Protein AF-A0A078IMP0-F1 (afdb_monomer_lite)

Structure (mmCIF, N/CA/C/O backbone):
data_AF-A0A078IMP0-F1
#
_entry.id   AF-A0A078IMP0-F1
#
loop_
_atom_site.group_PDB
_atom_site.id
_atom_site.type_symbol
_atom_site.label_atom_id
_atom_site.label_alt_id
_atom_site.label_comp_id
_atom_site.label_asym_id
_atom_site.label_entity_id
_atom_site.label_seq_id
_atom_site.pdbx_PDB_ins_code
_atom_site.Cartn_x
_atom_site.Cartn_y
_atom_site.Cartn_z
_atom_site.occupancy
_atom_site.B_iso_or_equiv
_atom_site.auth_seq_id
_atom_site.auth_comp_id
_atom_site.auth_asym_id
_atom_site.auth_atom_id
_atom_site.pdbx_PDB_model_num
ATOM 1 N N . MET A 1 1 ? -17.711 0.225 -16.863 1.00 30.27 1 MET A N 1
ATOM 2 C CA . MET A 1 1 ? -18.154 1.451 -16.169 1.00 30.27 1 MET A CA 1
ATOM 3 C C . MET A 1 1 ? -16.996 1.880 -15.298 1.00 30.27 1 MET A C 1
ATOM 5 O O . MET A 1 1 ? -16.582 1.102 -14.454 1.00 30.27 1 MET A O 1
ATOM 9 N N . LEU A 1 2 ? -16.403 3.026 -15.623 1.00 35.09 2 LEU A N 1
ATOM 10 C CA . LEU A 1 2 ? -15.264 3.592 -14.908 1.00 35.09 2 LEU A CA 1
ATOM 11 C C . LEU A 1 2 ? -15.711 3.963 -13.496 1.00 35.09 2 LEU A C 1
ATOM 13 O O . LEU A 1 2 ? -16.779 4.548 -13.318 1.00 35.09 2 LEU A O 1
ATOM 17 N N . VAL A 1 3 ? -14.912 3.559 -12.520 1.00 41.62 3 VAL A N 1
ATOM 18 C CA . VAL A 1 3 ? -15.161 3.762 -11.100 1.00 41.62 3 VAL A CA 1
ATOM 19 C C . VAL A 1 3 ? -15.360 5.255 -10.839 1.00 41.62 3 VAL A C 1
ATOM 21 O O . VAL A 1 3 ? -14.484 6.074 -11.106 1.00 41.62 3 VAL A O 1
ATOM 24 N N . GLY A 1 4 ? -16.550 5.625 -10.374 1.00 44.16 4 GLY A N 1
ATOM 25 C CA . GLY A 1 4 ? -16.839 6.980 -9.931 1.00 44.16 4 GLY A CA 1
ATOM 26 C C . GLY A 1 4 ? -16.259 7.187 -8.540 1.00 44.16 4 GLY A C 1
ATOM 27 O O . GLY A 1 4 ? -16.976 7.003 -7.563 1.00 44.16 4 GLY A O 1
ATOM 28 N N . PHE A 1 5 ? -14.988 7.574 -8.445 1.00 33.84 5 PHE A N 1
ATOM 29 C CA . PHE A 1 5 ? -14.387 8.023 -7.190 1.00 33.84 5 PHE A CA 1
ATOM 30 C C . PHE A 1 5 ? -13.935 9.480 -7.281 1.00 33.84 5 PHE A C 1
ATOM 32 O O . PHE A 1 5 ? -13.544 9.995 -8.327 1.00 33.84 5 PHE A O 1
ATOM 39 N N . ARG A 1 6 ? -14.140 10.179 -6.165 1.00 37.00 6 ARG A N 1
ATOM 40 C CA . ARG A 1 6 ? -14.070 11.631 -6.022 1.00 37.00 6 ARG A CA 1
ATOM 41 C C . ARG A 1 6 ? -12.651 12.137 -6.281 1.00 37.00 6 ARG A C 1
ATOM 43 O O . ARG A 1 6 ? -11.694 11.656 -5.690 1.00 37.00 6 ARG A O 1
ATOM 50 N N . THR A 1 7 ? -12.547 13.178 -7.097 1.00 39.88 7 THR A N 1
ATOM 51 C CA . THR A 1 7 ? -11.327 13.903 -7.492 1.00 39.88 7 THR A CA 1
ATOM 52 C C . THR A 1 7 ? -10.685 14.724 -6.358 1.00 39.88 7 THR A C 1
ATOM 54 O O . THR A 1 7 ? -10.249 15.849 -6.592 1.00 39.88 7 THR A O 1
ATOM 57 N N . SER A 1 8 ? -10.682 14.240 -5.114 1.00 34.97 8 SER A N 1
ATOM 58 C CA . SER A 1 8 ? -10.319 15.053 -3.940 1.00 34.97 8 SER A CA 1
ATOM 59 C C . SER A 1 8 ? -8.978 14.727 -3.273 1.00 34.97 8 SER A C 1
ATOM 61 O O . SER A 1 8 ? -8.589 15.476 -2.383 1.00 34.97 8 SER A O 1
ATOM 63 N N . ASP A 1 9 ? -8.223 13.716 -3.712 1.00 46.56 9 ASP A N 1
ATOM 64 C CA . ASP A 1 9 ? -6.899 13.424 -3.143 1.00 46.56 9 ASP A CA 1
ATOM 65 C C . ASP A 1 9 ? -5.760 13.798 -4.106 1.00 46.56 9 ASP A C 1
ATOM 67 O O . ASP A 1 9 ? -5.549 13.173 -5.143 1.00 46.56 9 ASP A O 1
ATOM 71 N N . ILE A 1 10 ? -4.995 14.828 -3.728 1.00 47.41 10 ILE A N 1
ATOM 72 C CA . ILE A 1 10 ? -3.812 15.355 -4.441 1.00 47.41 10 ILE A CA 1
ATOM 73 C C . ILE A 1 10 ? -2.773 14.263 -4.753 1.00 47.41 10 ILE A C 1
ATOM 75 O O . ILE A 1 10 ? -2.098 14.342 -5.773 1.00 47.41 10 ILE A O 1
ATOM 79 N N . LEU A 1 11 ? -2.682 13.224 -3.918 1.00 49.50 11 LEU A N 1
ATOM 80 C CA . LEU A 1 11 ? -1.761 12.100 -4.111 1.00 49.50 11 LEU A CA 1
ATOM 81 C C . LEU A 1 11 ? -2.130 11.237 -5.325 1.00 49.50 11 LEU A C 1
ATOM 83 O O . LEU A 1 11 ? -1.248 10.766 -6.030 1.00 49.50 11 LEU A O 1
ATOM 87 N N . VAL A 1 12 ? -3.423 11.064 -5.611 1.00 50.59 12 VAL A N 1
ATOM 88 C CA . VAL A 1 12 ? -3.885 10.219 -6.722 1.00 50.59 12 VAL A CA 1
ATOM 89 C C . VAL A 1 12 ? -3.606 10.913 -8.055 1.00 50.59 12 VAL A C 1
ATOM 91 O O . VAL A 1 12 ? -3.033 10.312 -8.958 1.00 50.59 12 VAL A O 1
ATOM 94 N N . LEU A 1 13 ? -3.916 12.209 -8.170 1.00 52.22 13 LEU A N 1
ATOM 95 C CA . LEU A 1 13 ? -3.601 12.981 -9.378 1.00 52.22 13 LEU A CA 1
ATOM 96 C C . LEU A 1 13 ? -2.095 13.026 -9.668 1.00 52.22 13 LEU A C 1
ATOM 98 O O . LEU A 1 13 ? -1.717 12.922 -10.832 1.00 52.22 13 LEU A O 1
ATOM 102 N N . ASP A 1 14 ? -1.253 13.130 -8.636 1.00 59.34 14 ASP A N 1
ATOM 103 C CA . ASP A 1 14 ? 0.203 13.134 -8.804 1.00 59.34 14 ASP A CA 1
ATOM 104 C C . ASP A 1 14 ? 0.729 11.770 -9.275 1.00 59.34 14 ASP A C 1
ATOM 106 O O . ASP A 1 14 ? 1.491 11.704 -10.236 1.00 59.34 14 ASP A O 1
ATOM 110 N N . VAL A 1 15 ? 0.235 10.663 -8.709 1.00 63.69 15 VAL A N 1
ATOM 111 C CA . VAL A 1 15 ? 0.597 9.305 -9.154 1.00 63.69 15 VAL A CA 1
ATOM 112 C C . VAL A 1 15 ? 0.161 9.049 -10.596 1.00 63.69 15 VAL A C 1
ATOM 114 O O . VAL A 1 15 ? 0.940 8.528 -11.395 1.00 63.69 15 VAL A O 1
ATOM 117 N N . TRP A 1 16 ? -1.050 9.459 -10.978 1.00 63.38 16 TRP A N 1
ATOM 118 C CA . TRP A 1 16 ? -1.504 9.358 -12.366 1.00 63.38 16 TRP A CA 1
ATOM 119 C C . TRP A 1 16 ? -0.666 10.239 -13.30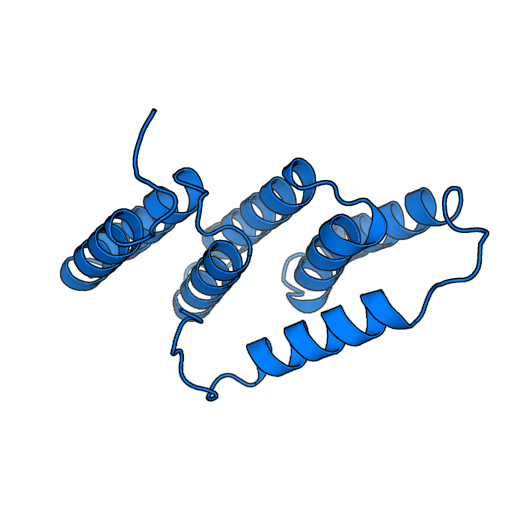2 1.00 63.38 16 TRP A C 1
ATOM 121 O O . TRP A 1 16 ? -0.319 9.810 -14.402 1.00 63.38 16 TRP A O 1
ATOM 131 N N . GLN A 1 17 ? -0.274 11.438 -12.873 1.00 63.41 17 GLN A N 1
ATOM 132 C CA . GLN A 1 17 ? 0.599 12.320 -13.645 1.00 63.41 17 GLN A CA 1
ATOM 133 C C . GLN A 1 17 ? 2.014 11.737 -13.803 1.00 63.41 17 GLN A C 1
ATOM 135 O O . GLN A 1 17 ? 2.559 11.757 -14.907 1.00 63.41 17 GLN A O 1
ATOM 140 N N . GLN A 1 18 ? 2.581 11.140 -12.753 1.00 62.12 18 GLN A N 1
ATOM 141 C CA . GLN A 1 18 ? 3.855 10.417 -12.798 1.00 62.12 18 GLN A CA 1
ATOM 142 C C . GLN A 1 18 ? 3.774 9.180 -13.705 1.00 62.12 18 GLN A C 1
ATOM 144 O O . GLN A 1 18 ? 4.641 8.995 -14.558 1.00 62.12 18 GLN A O 1
ATOM 149 N N . ARG A 1 19 ? 2.696 8.388 -13.615 1.00 65.69 19 ARG A N 1
ATOM 150 C CA . ARG A 1 19 ? 2.425 7.238 -14.497 1.00 65.69 19 ARG A CA 1
ATOM 151 C C . ARG A 1 19 ? 2.384 7.651 -15.967 1.00 65.69 19 ARG A C 1
ATOM 153 O O . ARG A 1 19 ? 2.993 6.998 -16.813 1.00 65.69 19 ARG A O 1
ATOM 160 N N . TRP A 1 20 ? 1.726 8.769 -16.273 1.00 60.97 20 TRP A N 1
ATOM 161 C CA . TRP A 1 20 ? 1.721 9.350 -17.615 1.00 60.97 20 TRP A CA 1
ATOM 162 C C . TRP A 1 20 ? 3.113 9.815 -18.058 1.00 60.97 20 TRP A C 1
ATOM 164 O O . TRP A 1 20 ? 3.517 9.516 -19.178 1.00 60.97 20 TRP A O 1
ATOM 174 N N . MET A 1 21 ? 3.870 10.513 -17.205 1.00 56.62 21 MET A N 1
ATOM 175 C CA . MET A 1 21 ? 5.215 10.992 -17.552 1.00 56.62 21 MET A CA 1
ATOM 176 C C . MET A 1 21 ? 6.203 9.847 -17.795 1.00 56.62 21 MET A C 1
ATOM 178 O O . MET A 1 21 ? 6.944 9.882 -18.775 1.00 56.62 21 MET A O 1
ATOM 182 N N . ILE A 1 22 ? 6.184 8.816 -16.951 1.00 62.31 22 ILE A N 1
ATOM 183 C CA . ILE A 1 22 ? 7.054 7.642 -17.079 1.00 62.31 22 ILE A CA 1
ATOM 184 C C . ILE A 1 22 ? 6.645 6.799 -18.298 1.00 62.31 22 ILE A C 1
ATOM 186 O O . ILE A 1 22 ? 7.512 6.314 -19.022 1.00 62.31 22 ILE A O 1
ATOM 190 N N . GLY A 1 23 ? 5.341 6.671 -18.572 1.00 56.12 23 GLY A N 1
ATOM 191 C CA . GLY A 1 23 ? 4.827 5.927 -19.727 1.00 56.12 23 GLY A CA 1
ATOM 192 C C . GLY A 1 23 ? 5.030 6.619 -21.083 1.00 56.12 23 GLY A C 1
ATOM 193 O O . GLY A 1 23 ? 5.149 5.940 -22.102 1.00 56.12 23 GLY A O 1
ATOM 194 N N . TYR A 1 24 ? 5.081 7.956 -21.129 1.00 52.25 24 TYR A N 1
ATOM 195 C CA . TYR A 1 24 ? 5.233 8.718 -22.381 1.00 52.25 24 TYR A CA 1
ATOM 196 C C . TYR A 1 24 ? 6.670 9.197 -22.645 1.00 52.25 24 TYR A C 1
ATOM 198 O O . TYR A 1 24 ? 7.020 9.461 -23.795 1.00 52.25 24 TYR A O 1
ATOM 206 N N . GLY A 1 25 ? 7.491 9.334 -21.600 1.00 52.06 25 GLY A N 1
ATOM 207 C CA . GLY A 1 25 ? 8.785 10.018 -21.655 1.00 52.06 25 GLY A CA 1
ATOM 208 C C . GLY A 1 25 ? 9.964 9.217 -22.208 1.00 52.06 25 GLY A C 1
ATOM 209 O O . GLY A 1 25 ? 11.025 9.801 -22.389 1.00 52.06 25 GLY A O 1
ATOM 210 N N . ASP A 1 26 ? 9.819 7.917 -22.471 1.00 53.31 26 ASP A N 1
ATOM 211 C CA . ASP A 1 26 ? 10.988 7.038 -22.615 1.00 53.31 26 ASP A CA 1
ATOM 212 C C . ASP A 1 26 ? 10.726 5.942 -23.664 1.00 53.31 26 ASP A C 1
ATOM 214 O O . ASP A 1 26 ? 10.627 4.750 -23.378 1.00 53.31 26 ASP A O 1
ATOM 218 N N . LYS A 1 27 ? 10.531 6.388 -24.911 1.00 49.72 27 LYS A N 1
ATOM 219 C CA . LYS A 1 27 ? 10.654 5.556 -26.115 1.00 49.72 27 LYS A CA 1
ATOM 220 C C . LYS A 1 27 ? 11.995 5.844 -26.785 1.00 49.72 27 LYS A C 1
ATOM 222 O O . LYS A 1 27 ? 11.998 6.320 -27.913 1.00 49.72 27 LYS A O 1
ATOM 227 N N . GLU A 1 28 ? 13.128 5.593 -26.135 1.00 48.44 28 GLU A N 1
ATOM 228 C CA . GLU A 1 28 ? 14.402 5.565 -26.863 1.00 48.44 28 GLU A CA 1
ATOM 229 C C . GLU A 1 28 ? 15.442 4.682 -26.165 1.00 48.44 28 GLU A C 1
ATOM 231 O O . GLU A 1 28 ? 15.814 4.872 -25.013 1.00 48.44 28 GLU A O 1
ATOM 236 N N . GLY A 1 29 ? 15.865 3.642 -26.886 1.00 49.28 29 GLY A N 1
ATOM 237 C CA . GLY A 1 29 ? 16.594 2.508 -26.340 1.00 49.28 29 GLY A CA 1
ATOM 238 C C . GLY A 1 29 ? 17.997 2.839 -25.837 1.00 49.28 29 GLY A C 1
ATOM 239 O O . GLY A 1 29 ? 18.776 3.456 -26.551 1.00 49.28 29 GLY A O 1
ATOM 240 N N . ILE A 1 30 ? 18.283 2.364 -24.618 1.00 52.97 30 ILE A N 1
ATOM 241 C CA . ILE A 1 30 ? 19.503 1.713 -24.069 1.00 52.97 30 ILE A CA 1
ATOM 242 C C . ILE A 1 30 ? 19.127 1.186 -22.646 1.00 52.97 30 ILE A C 1
ATOM 244 O O . ILE A 1 30 ? 19.888 1.244 -21.686 1.00 52.97 30 ILE A O 1
ATOM 248 N N . GLU A 1 31 ? 17.892 0.711 -22.440 1.00 55.16 31 GLU A N 1
ATOM 249 C CA . GLU A 1 31 ? 17.319 0.640 -21.083 1.00 55.16 31 GLU A CA 1
ATOM 250 C C . GLU A 1 31 ? 17.609 -0.650 -20.301 1.00 55.16 31 GLU A C 1
ATOM 252 O O . GLU A 1 31 ? 17.766 -0.574 -19.085 1.00 55.16 31 GLU A O 1
ATOM 257 N N . ASP A 1 32 ? 17.778 -1.807 -20.944 1.00 51.69 32 ASP A N 1
ATOM 258 C CA . ASP A 1 32 ? 17.867 -3.094 -20.224 1.00 51.69 32 ASP A CA 1
ATOM 259 C C . ASP A 1 32 ? 19.067 -3.195 -19.263 1.00 51.69 32 ASP A C 1
ATOM 261 O O . ASP A 1 32 ? 18.958 -3.758 -18.173 1.00 51.69 32 ASP A O 1
ATOM 265 N N . ALA A 1 33 ? 20.213 -2.597 -19.612 1.00 53.12 33 ALA A N 1
ATOM 266 C CA . ALA A 1 33 ? 21.378 -2.535 -18.720 1.00 53.12 33 ALA A CA 1
ATOM 267 C C . ALA A 1 33 ? 21.233 -1.455 -17.629 1.00 53.12 33 ALA A C 1
ATOM 269 O O . ALA A 1 33 ? 21.797 -1.578 -16.540 1.00 53.12 33 ALA A O 1
ATOM 270 N N . ILE A 1 34 ? 20.462 -0.398 -17.904 1.00 59.75 34 ILE A N 1
ATOM 271 C CA . ILE A 1 34 ? 20.168 0.684 -16.957 1.00 59.75 34 ILE A CA 1
ATOM 272 C C . ILE A 1 34 ? 19.109 0.231 -15.946 1.00 59.75 34 ILE A C 1
ATOM 274 O O . ILE A 1 34 ? 19.157 0.664 -14.797 1.00 59.75 34 ILE A O 1
ATOM 278 N N . ALA A 1 35 ? 18.209 -0.678 -16.324 1.00 60.19 35 ALA A N 1
ATOM 279 C CA . ALA A 1 35 ? 17.133 -1.158 -15.470 1.00 60.19 35 ALA A CA 1
ATOM 280 C C . ALA A 1 35 ? 17.648 -1.821 -14.187 1.00 60.19 35 ALA A C 1
ATOM 282 O O . ALA A 1 35 ? 17.186 -1.498 -13.095 1.00 60.19 35 ALA A O 1
ATOM 283 N N . GLY A 1 36 ? 18.682 -2.664 -14.285 1.00 62.34 36 GLY A N 1
ATOM 284 C CA . GLY A 1 36 ? 19.342 -3.239 -13.106 1.00 62.34 36 GLY A CA 1
ATOM 285 C C . GLY A 1 36 ? 19.981 -2.183 -12.196 1.00 62.34 36 GLY A C 1
ATOM 286 O O . GLY A 1 36 ? 19.918 -2.293 -10.974 1.00 62.34 36 GLY A O 1
ATOM 287 N N . ASN A 1 37 ? 20.540 -1.121 -12.782 1.00 70.94 37 ASN A N 1
ATOM 288 C CA . ASN A 1 37 ? 21.158 -0.029 -12.030 1.00 70.94 37 ASN A CA 1
ATOM 289 C C . ASN A 1 37 ? 20.104 0.880 -11.362 1.00 70.94 37 ASN A C 1
ATOM 291 O O . ASN A 1 37 ? 20.309 1.332 -10.238 1.00 70.94 37 ASN A O 1
ATOM 295 N N . ARG A 1 38 ? 18.953 1.102 -12.016 1.00 71.94 38 ARG A N 1
ATOM 296 C CA . ARG A 1 38 ? 17.809 1.841 -11.452 1.00 71.94 38 ARG A CA 1
ATOM 297 C C . ARG A 1 38 ? 17.106 1.056 -10.344 1.00 71.94 38 ARG A C 1
ATOM 299 O O . ARG A 1 38 ? 16.788 1.641 -9.317 1.00 71.94 38 ARG A O 1
ATOM 306 N N . ARG A 1 39 ? 16.942 -0.265 -10.487 1.00 78.25 39 ARG A N 1
ATOM 307 C CA . ARG A 1 39 ? 16.436 -1.135 -9.406 1.00 78.25 39 ARG A CA 1
ATOM 308 C C . ARG A 1 39 ? 17.275 -1.009 -8.146 1.00 78.25 39 ARG A C 1
ATOM 310 O O . ARG A 1 39 ? 16.738 -0.742 -7.078 1.00 78.25 39 ARG A O 1
ATOM 317 N N . PHE A 1 40 ? 18.595 -1.123 -8.292 1.00 80.81 40 PHE A N 1
ATOM 318 C CA . PHE A 1 40 ? 19.505 -0.979 -7.163 1.00 80.81 40 PHE A CA 1
ATOM 319 C C . PHE A 1 40 ? 19.393 0.402 -6.504 1.00 80.81 40 PHE A C 1
ATOM 321 O O . PHE A 1 40 ? 19.451 0.493 -5.281 1.00 80.81 40 PHE A O 1
ATOM 328 N N . GLN A 1 41 ? 19.199 1.469 -7.291 1.00 79.88 41 GLN A N 1
ATOM 329 C CA . GLN A 1 41 ? 18.949 2.807 -6.748 1.00 79.88 41 GLN A CA 1
ATOM 330 C C . GLN A 1 41 ? 17.672 2.852 -5.907 1.00 79.88 41 GLN A C 1
ATOM 332 O O . GLN A 1 41 ? 17.749 3.276 -4.759 1.00 79.88 41 GLN A O 1
ATOM 337 N N . TYR A 1 42 ? 16.535 2.376 -6.421 1.00 81.56 42 TYR A N 1
ATOM 338 C CA . TYR A 1 42 ? 15.278 2.387 -5.665 1.00 81.56 42 TYR A CA 1
ATOM 339 C C . TYR A 1 42 ? 15.343 1.514 -4.409 1.00 81.56 42 TYR A C 1
ATOM 341 O O . TYR A 1 42 ? 14.938 1.955 -3.336 1.00 81.56 42 TYR A O 1
ATOM 349 N N . GLU A 1 43 ? 15.920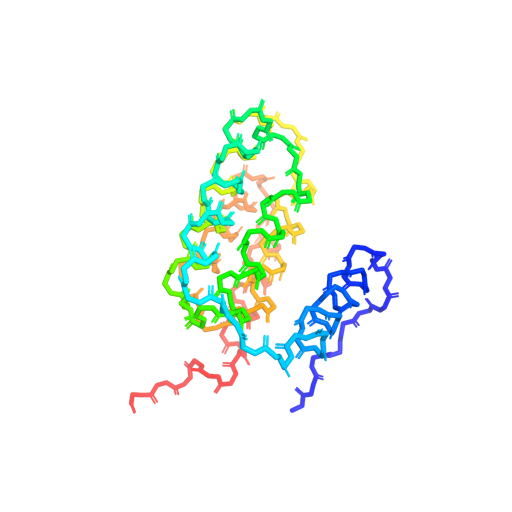 0.313 -4.503 1.00 83.38 43 GLU A N 1
ATOM 350 C CA . GLU A 1 43 ? 16.142 -0.553 -3.341 1.00 83.38 43 GLU A CA 1
ATOM 351 C C . GLU A 1 43 ? 17.033 0.119 -2.289 1.00 83.38 43 GLU A C 1
ATOM 353 O O . GLU A 1 43 ? 16.808 -0.027 -1.088 1.00 83.38 43 GLU A O 1
ATOM 358 N N . ASP A 1 44 ? 18.062 0.850 -2.718 1.00 85.25 44 ASP A N 1
ATOM 359 C CA . ASP A 1 44 ? 18.953 1.577 -1.821 1.00 85.25 44 ASP A CA 1
ATOM 360 C C . ASP A 1 44 ? 18.300 2.815 -1.202 1.00 85.25 44 ASP A C 1
ATOM 362 O O . ASP A 1 44 ? 18.493 3.067 -0.014 1.00 85.25 44 ASP A O 1
ATOM 366 N N . GLU A 1 4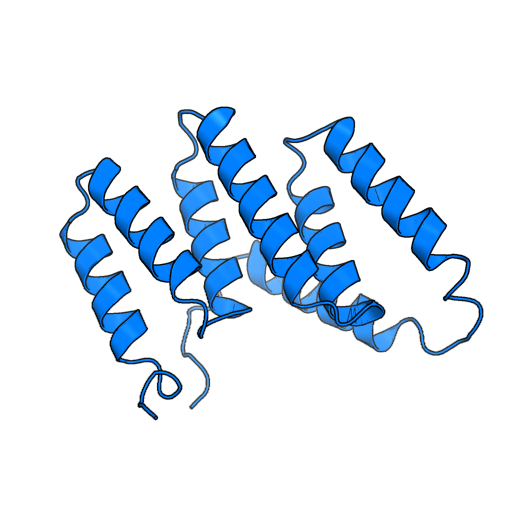5 ? 17.483 3.551 -1.952 1.00 83.31 45 GLU A N 1
ATOM 367 C CA . GLU A 1 45 ? 16.689 4.667 -1.430 1.00 83.31 45 GLU A CA 1
ATOM 368 C C . GLU A 1 45 ? 15.692 4.204 -0.372 1.00 83.31 45 GLU A C 1
ATOM 370 O O . GLU A 1 45 ? 15.652 4.761 0.726 1.00 83.31 45 GLU A O 1
ATOM 375 N N . VAL A 1 46 ? 14.953 3.138 -0.673 1.00 84.81 46 VAL A N 1
ATOM 376 C CA . VAL A 1 46 ? 14.011 2.503 0.247 1.00 84.81 46 VAL A CA 1
ATOM 377 C C . VAL A 1 46 ? 14.729 1.975 1.492 1.00 84.81 46 VAL A C 1
ATOM 379 O O . VAL A 1 46 ? 14.258 2.165 2.611 1.00 84.81 46 VAL A O 1
ATOM 382 N N . ARG A 1 47 ? 15.907 1.363 1.334 1.00 83.06 47 ARG A N 1
ATOM 383 C CA . ARG A 1 47 ? 16.725 0.889 2.461 1.00 83.06 47 ARG A CA 1
ATOM 384 C C . ARG A 1 47 ? 17.230 2.039 3.333 1.00 83.06 47 ARG A C 1
ATOM 386 O O . ARG A 1 47 ? 17.284 1.903 4.553 1.00 83.06 47 ARG A O 1
ATOM 393 N N . LYS A 1 48 ? 17.635 3.154 2.718 1.00 83.50 48 LYS A N 1
ATOM 394 C CA . LYS A 1 48 ? 18.135 4.349 3.415 1.00 83.50 48 LYS A CA 1
ATOM 395 C C . LYS A 1 48 ? 17.031 5.082 4.157 1.00 83.50 48 LYS A C 1
ATOM 397 O O . LYS A 1 48 ? 17.271 5.573 5.259 1.00 83.50 48 LYS A O 1
ATOM 402 N N . ASN A 1 49 ? 15.852 5.183 3.554 1.00 80.12 49 ASN A N 1
ATOM 403 C CA . ASN A 1 49 ? 14.700 5.824 4.159 1.00 80.12 49 ASN A CA 1
ATOM 404 C C . ASN A 1 49 ? 13.413 5.033 3.874 1.00 80.12 49 ASN A C 1
ATOM 406 O O . ASN A 1 49 ? 12.668 5.379 2.954 1.00 80.12 49 ASN A O 1
ATOM 410 N N . PRO A 1 50 ? 13.104 4.026 4.712 1.00 79.06 50 PRO A N 1
ATOM 411 C CA . PRO A 1 50 ? 11.908 3.201 4.547 1.00 79.06 50 PRO A CA 1
ATOM 412 C C . PRO A 1 50 ? 10.598 3.977 4.700 1.00 79.06 50 PRO A C 1
ATOM 414 O O . PRO A 1 50 ? 9.554 3.486 4.293 1.00 79.06 50 PRO A O 1
ATOM 417 N N . LEU A 1 51 ? 10.645 5.181 5.281 1.00 74.12 51 LEU A N 1
ATOM 418 C CA . LEU A 1 51 ? 9.480 6.042 5.493 1.00 74.12 51 LEU A CA 1
ATOM 419 C C . LEU A 1 51 ? 9.206 6.975 4.302 1.00 74.12 51 LEU A C 1
ATOM 421 O O . LEU A 1 51 ? 8.266 7.769 4.351 1.00 74.12 51 LEU A O 1
ATOM 425 N N . ASN A 1 52 ? 10.037 6.941 3.254 1.00 81.25 52 ASN A N 1
ATOM 426 C CA . ASN A 1 52 ? 9.823 7.773 2.079 1.00 81.25 52 ASN A CA 1
ATOM 427 C C . ASN A 1 52 ? 8.794 7.143 1.132 1.00 81.25 52 ASN A C 1
ATOM 429 O O . ASN A 1 52 ? 9.133 6.274 0.328 1.00 81.25 52 ASN A O 1
ATOM 433 N N . TYR A 1 53 ? 7.552 7.623 1.206 1.00 74.88 53 TYR A N 1
ATOM 434 C CA . TYR A 1 53 ? 6.445 7.152 0.372 1.00 74.88 53 TYR A CA 1
ATOM 435 C C . TYR A 1 53 ? 6.735 7.298 -1.128 1.00 74.88 53 TYR A C 1
ATOM 437 O O . TYR A 1 53 ? 6.481 6.369 -1.893 1.00 74.88 53 TYR A O 1
ATOM 445 N N . ASP A 1 54 ? 7.342 8.413 -1.543 1.00 78.38 54 ASP A N 1
ATOM 446 C CA . ASP A 1 54 ? 7.655 8.664 -2.950 1.00 78.38 54 ASP A CA 1
ATOM 447 C C . ASP A 1 54 ? 8.613 7.606 -3.506 1.00 78.38 54 ASP A C 1
ATOM 449 O O . ASP A 1 54 ? 8.440 7.162 -4.638 1.00 78.38 54 ASP A O 1
ATOM 453 N N . SER A 1 55 ? 9.597 7.144 -2.726 1.00 83.25 55 SER A N 1
ATOM 454 C CA . SER A 1 55 ? 10.541 6.114 -3.186 1.00 83.25 55 SER A CA 1
ATOM 455 C C . SER A 1 55 ? 9.846 4.767 -3.410 1.00 83.25 55 SER A C 1
ATOM 457 O O . SER A 1 55 ? 10.083 4.125 -4.431 1.00 83.25 55 SER A O 1
ATOM 459 N N . TRP A 1 56 ? 8.950 4.356 -2.507 1.00 85.12 56 TRP A N 1
ATOM 460 C CA . TRP A 1 56 ? 8.188 3.110 -2.654 1.00 85.12 56 TRP A CA 1
ATOM 461 C C . TRP A 1 56 ? 7.221 3.147 -3.837 1.00 85.12 56 TRP A C 1
ATOM 463 O O . TRP A 1 56 ? 7.164 2.193 -4.613 1.00 85.12 56 TRP A O 1
ATOM 473 N N . ILE A 1 57 ? 6.492 4.254 -4.005 1.00 82.06 57 ILE A N 1
ATOM 474 C CA . ILE A 1 57 ? 5.541 4.417 -5.109 1.00 82.06 57 ILE A CA 1
ATOM 475 C C . ILE A 1 57 ? 6.265 4.505 -6.451 1.00 82.06 57 ILE A C 1
ATOM 477 O O . ILE A 1 57 ? 5.866 3.825 -7.394 1.00 82.06 57 ILE A O 1
ATOM 481 N N . ASN A 1 58 ? 7.365 5.257 -6.539 1.00 82.06 58 ASN A N 1
ATOM 482 C CA . ASN A 1 58 ? 8.178 5.301 -7.753 1.00 82.06 58 ASN A CA 1
ATOM 483 C C . ASN A 1 58 ? 8.757 3.928 -8.102 1.00 82.06 58 ASN A C 1
ATOM 485 O O . ASN A 1 58 ? 8.801 3.571 -9.277 1.00 82.06 58 ASN A O 1
ATOM 489 N N . TYR A 1 59 ? 9.154 3.137 -7.101 1.00 83.44 59 TYR A N 1
ATOM 490 C CA . TYR A 1 59 ? 9.644 1.784 -7.337 1.00 83.44 59 TYR A CA 1
ATOM 491 C C . TYR A 1 59 ? 8.539 0.859 -7.868 1.00 83.44 59 TYR A C 1
ATOM 493 O O . TYR A 1 59 ? 8.740 0.166 -8.866 1.00 83.44 59 TYR A O 1
ATOM 501 N N . ALA A 1 60 ? 7.350 0.902 -7.260 1.00 85.00 60 ALA A N 1
ATOM 502 C CA . ALA A 1 60 ? 6.190 0.136 -7.710 1.00 85.00 60 ALA A CA 1
ATOM 503 C C . ALA A 1 60 ? 5.747 0.530 -9.133 1.00 85.00 60 ALA A C 1
ATOM 505 O O . ALA A 1 60 ? 5.508 -0.352 -9.959 1.00 85.00 60 ALA A O 1
ATOM 506 N N . LEU A 1 61 ? 5.694 1.837 -9.434 1.00 80.88 61 LEU A N 1
ATOM 507 C CA . LEU A 1 61 ? 5.394 2.377 -10.768 1.00 80.88 61 LEU A CA 1
ATOM 508 C C . LEU A 1 61 ? 6.444 1.959 -11.798 1.00 80.88 61 LEU A C 1
ATOM 510 O O . LEU A 1 61 ? 6.102 1.631 -12.932 1.00 80.88 61 LEU A O 1
ATOM 514 N N . TYR A 1 62 ? 7.725 1.983 -11.425 1.00 80.38 62 TYR A N 1
ATOM 515 C CA . TYR A 1 62 ? 8.810 1.585 -12.313 1.00 80.38 62 TYR A CA 1
ATOM 516 C C . TYR A 1 6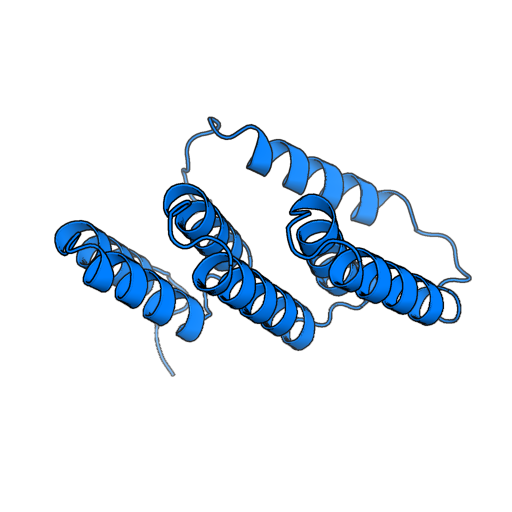2 ? 8.680 0.115 -12.717 1.00 80.38 62 TYR A C 1
ATOM 518 O O . TYR A 1 62 ? 8.746 -0.190 -13.908 1.00 80.38 62 TYR A O 1
ATOM 526 N N . GLU A 1 63 ? 8.444 -0.788 -11.760 1.00 82.06 63 GLU A N 1
ATOM 527 C CA . GLU A 1 63 ? 8.240 -2.202 -12.089 1.00 82.06 63 GLU A CA 1
ATOM 528 C C . GLU A 1 63 ? 6.934 -2.434 -12.873 1.00 82.06 63 GLU A C 1
ATOM 530 O O . GLU A 1 63 ? 6.905 -3.236 -13.799 1.00 82.06 63 GLU A O 1
ATOM 535 N N . GLU A 1 64 ? 5.860 -1.688 -12.598 1.00 78.75 64 GLU A N 1
ATOM 536 C CA . GLU A 1 64 ? 4.614 -1.841 -13.363 1.00 78.75 64 GLU A CA 1
ATOM 537 C C . GLU A 1 64 ? 4.770 -1.375 -14.822 1.00 78.75 64 GLU A C 1
ATOM 539 O O . GLU A 1 64 ? 4.321 -2.052 -15.740 1.00 78.75 64 GLU A O 1
ATOM 544 N N . ILE A 1 65 ? 5.389 -0.212 -15.049 1.00 74.12 65 ILE A N 1
ATOM 545 C CA . ILE A 1 65 ? 5.411 0.434 -16.371 1.00 74.12 65 ILE A CA 1
ATOM 546 C C . ILE A 1 65 ? 6.559 -0.078 -17.239 1.00 74.12 65 ILE A C 1
ATOM 548 O O . ILE A 1 65 ? 6.393 -0.227 -18.446 1.00 74.12 65 ILE A O 1
ATOM 552 N N . LYS A 1 66 ? 7.750 -0.262 -16.660 1.00 74.31 66 LYS A N 1
ATOM 553 C CA . LYS A 1 66 ? 8.954 -0.584 -17.439 1.00 74.31 66 LYS A CA 1
ATOM 554 C C . LYS A 1 66 ? 9.192 -2.071 -17.551 1.00 74.31 66 LYS A C 1
ATOM 556 O O . LYS A 1 66 ? 9.578 -2.546 -18.613 1.00 74.31 66 LYS A O 1
ATOM 561 N N . THR A 1 67 ? 9.030 -2.782 -16.446 1.00 73.38 67 THR A N 1
ATOM 562 C CA . THR A 1 67 ? 9.344 -4.210 -16.390 1.00 73.38 67 THR A CA 1
ATOM 563 C C . THR A 1 67 ? 8.087 -5.055 -16.572 1.00 73.38 67 THR A C 1
ATOM 565 O O . THR A 1 67 ? 8.212 -6.247 -16.845 1.00 73.38 67 THR A O 1
ATOM 568 N N . GLU A 1 68 ? 6.904 -4.427 -16.477 1.00 76.94 68 GLU A N 1
ATOM 569 C CA . GLU A 1 68 ? 5.578 -5.048 -16.560 1.00 76.94 68 GLU A CA 1
ATOM 570 C C . GLU A 1 68 ? 5.445 -6.251 -15.604 1.00 76.94 68 GLU A C 1
ATOM 572 O O . GLU A 1 68 ? 4.670 -7.184 -15.823 1.00 76.94 68 GLU A O 1
ATOM 577 N N . ASP A 1 69 ? 6.217 -6.230 -14.511 1.00 80.12 69 ASP A N 1
ATOM 578 C CA . ASP A 1 69 ? 6.347 -7.329 -13.559 1.00 80.12 69 ASP A CA 1
ATOM 579 C C . ASP A 1 69 ? 5.324 -7.168 -12.431 1.00 80.12 69 ASP A C 1
ATOM 581 O O . ASP A 1 69 ? 5.591 -6.635 -11.350 1.00 80.12 69 ASP A O 1
ATOM 585 N N . VAL A 1 70 ? 4.112 -7.647 -12.710 1.00 77.44 70 VAL A N 1
ATOM 586 C CA . VAL A 1 70 ? 2.963 -7.569 -11.799 1.00 77.44 70 VAL A CA 1
ATOM 587 C C . VAL A 1 70 ? 3.241 -8.244 -10.452 1.00 77.44 70 VAL A C 1
ATOM 589 O O . VAL A 1 70 ? 2.756 -7.778 -9.418 1.00 77.44 70 VAL A O 1
ATOM 592 N N . GLU A 1 71 ? 4.000 -9.342 -10.434 1.00 81.62 71 GLU A N 1
ATOM 593 C CA . GLU A 1 71 ? 4.320 -10.048 -9.190 1.00 81.62 71 GLU A CA 1
ATOM 594 C C . GLU A 1 71 ? 5.226 -9.201 -8.298 1.00 81.62 71 GLU A C 1
ATOM 596 O O . GLU A 1 71 ? 4.934 -9.035 -7.111 1.00 81.62 71 GLU A O 1
ATOM 601 N N . ARG A 1 72 ? 6.259 -8.576 -8.873 1.00 82.69 72 ARG A N 1
ATOM 602 C CA . ARG A 1 72 ? 7.126 -7.667 -8.118 1.00 82.69 72 ARG A CA 1
ATOM 603 C C . ARG A 1 72 ? 6.401 -6.440 -7.612 1.00 82.69 72 ARG A C 1
ATOM 605 O O . ARG A 1 72 ? 6.568 -6.100 -6.444 1.00 82.69 72 ARG A O 1
ATOM 612 N N . THR A 1 73 ? 5.582 -5.791 -8.438 1.00 83.94 73 THR A N 1
ATOM 613 C CA . THR A 1 73 ? 4.803 -4.631 -7.988 1.00 83.94 73 THR A CA 1
ATOM 614 C C . THR A 1 73 ? 3.956 -4.998 -6.766 1.00 83.94 73 THR A C 1
ATOM 616 O O . THR A 1 73 ? 3.949 -4.263 -5.778 1.00 83.94 73 THR A O 1
ATOM 619 N N . ARG A 1 74 ? 3.318 -6.179 -6.763 1.00 83.56 74 ARG A N 1
ATOM 620 C CA . ARG A 1 74 ? 2.562 -6.682 -5.602 1.00 83.56 74 ARG A CA 1
ATOM 621 C C . ARG A 1 74 ? 3.435 -6.875 -4.366 1.00 83.56 74 ARG A C 1
ATOM 623 O O . ARG A 1 74 ? 2.993 -6.539 -3.268 1.00 83.56 74 ARG A O 1
ATOM 630 N N . ASP A 1 75 ? 4.636 -7.421 -4.516 1.00 86.56 75 ASP A N 1
ATOM 631 C CA . ASP A 1 75 ? 5.547 -7.633 -3.389 1.00 86.56 75 ASP A CA 1
ATOM 632 C C . ASP A 1 75 ? 6.103 -6.316 -2.834 1.00 86.56 75 ASP A C 1
ATOM 634 O O . ASP A 1 75 ? 6.214 -6.169 -1.618 1.00 86.56 75 ASP A O 1
ATOM 638 N N . ILE A 1 76 ? 6.342 -5.316 -3.686 1.00 86.31 76 ILE A N 1
ATOM 639 C CA . ILE A 1 76 ? 6.707 -3.958 -3.260 1.00 86.31 76 ILE A CA 1
ATOM 640 C C . ILE A 1 76 ? 5.583 -3.344 -2.418 1.00 86.31 76 ILE A C 1
ATOM 642 O O . ILE A 1 76 ? 5.853 -2.855 -1.323 1.00 86.31 76 ILE A O 1
ATOM 646 N N . PHE A 1 77 ? 4.323 -3.425 -2.868 1.00 83.50 77 PHE A N 1
ATOM 647 C CA . PHE A 1 77 ? 3.179 -2.941 -2.083 1.00 83.50 77 PHE A CA 1
ATOM 648 C C . PHE A 1 77 ? 3.033 -3.672 -0.749 1.00 83.50 77 PHE A C 1
ATOM 650 O O . PHE A 1 77 ? 2.789 -3.028 0.268 1.00 83.50 77 PHE A O 1
ATOM 657 N N . LYS A 1 78 ? 3.201 -5.000 -0.727 1.00 84.00 78 LYS A N 1
ATOM 658 C CA . LYS A 1 78 ? 3.163 -5.775 0.524 1.00 84.00 78 LYS A CA 1
ATOM 659 C C . LYS A 1 78 ? 4.235 -5.306 1.501 1.00 84.00 78 LYS A C 1
ATOM 661 O O . LYS A 1 78 ? 3.893 -4.987 2.632 1.00 84.00 78 LYS A O 1
ATOM 666 N N . ASN A 1 79 ? 5.487 -5.223 1.049 1.00 85.38 79 ASN A N 1
ATOM 667 C CA . ASN A 1 79 ? 6.606 -4.779 1.879 1.00 85.38 79 ASN A CA 1
ATOM 668 C C . ASN A 1 79 ? 6.380 -3.353 2.387 1.00 85.38 79 ASN A C 1
ATOM 670 O O . ASN A 1 79 ? 6.638 -3.066 3.552 1.00 85.38 79 ASN A O 1
ATOM 674 N N . TYR A 1 80 ? 5.861 -2.468 1.533 1.00 83.62 80 TYR A N 1
ATOM 675 C CA . TYR A 1 80 ? 5.590 -1.092 1.919 1.00 83.62 80 TYR A CA 1
ATOM 676 C C . TYR A 1 80 ? 4.509 -1.008 3.006 1.00 83.62 80 TYR A C 1
ATOM 678 O O . TYR A 1 80 ? 4.693 -0.339 4.021 1.00 83.62 80 TYR A O 1
ATOM 686 N N . ILE A 1 81 ? 3.408 -1.741 2.832 1.00 79.94 81 ILE A N 1
ATOM 687 C CA . ILE A 1 81 ? 2.315 -1.806 3.807 1.00 79.94 81 ILE A CA 1
ATOM 688 C C . ILE A 1 81 ? 2.780 -2.438 5.125 1.00 79.94 81 ILE A C 1
ATOM 690 O O . ILE A 1 81 ? 2.426 -1.942 6.191 1.00 79.94 81 ILE A O 1
ATOM 694 N N . GLU A 1 82 ? 3.568 -3.511 5.074 1.00 80.12 82 GLU A N 1
ATOM 695 C CA . GLU A 1 82 ? 4.127 -4.166 6.262 1.00 80.12 82 GLU A CA 1
ATOM 696 C C . GLU A 1 82 ? 5.021 -3.202 7.048 1.00 80.12 82 GLU A C 1
ATOM 698 O O . GLU A 1 82 ? 4.832 -3.029 8.248 1.00 80.12 82 GLU A O 1
ATOM 703 N N . ILE A 1 83 ? 5.902 -2.475 6.359 1.00 76.75 83 ILE A N 1
ATOM 704 C CA . ILE A 1 83 ? 6.782 -1.471 6.965 1.00 76.75 83 ILE A CA 1
ATOM 705 C C . ILE A 1 83 ? 5.990 -0.307 7.566 1.00 76.75 83 ILE A C 1
ATOM 707 O O . ILE A 1 83 ? 6.314 0.140 8.664 1.00 76.75 83 ILE A O 1
ATOM 711 N N . GLU A 1 84 ? 4.945 0.181 6.896 1.00 73.56 84 GLU A N 1
ATOM 712 C CA . GLU A 1 84 ? 4.067 1.217 7.454 1.00 73.56 84 GLU A CA 1
ATOM 713 C C . GLU A 1 84 ? 3.335 0.713 8.705 1.00 73.56 84 GLU A C 1
ATOM 715 O O . GLU A 1 84 ? 3.329 1.397 9.725 1.00 73.56 84 GLU A O 1
ATOM 720 N N . ILE A 1 85 ? 2.789 -0.506 8.691 1.00 70.62 85 ILE A N 1
ATOM 721 C CA . ILE A 1 85 ? 2.099 -1.084 9.854 1.00 70.62 85 ILE A CA 1
ATOM 722 C C . ILE A 1 85 ? 3.071 -1.322 11.024 1.00 70.62 85 ILE A C 1
ATOM 724 O O . ILE A 1 85 ? 2.730 -1.025 12.171 1.00 70.62 85 ILE A O 1
ATOM 728 N N . GLU A 1 86 ? 4.275 -1.836 10.758 1.00 71.69 86 GLU A N 1
ATOM 729 C CA . GLU A 1 86 ? 5.274 -2.160 11.783 1.00 71.69 86 GLU A CA 1
ATOM 730 C C . GLU A 1 86 ? 5.972 -0.921 12.360 1.00 71.69 86 GLU A C 1
ATOM 732 O O . GLU A 1 86 ? 6.178 -0.833 13.574 1.00 71.69 86 GLU A O 1
ATOM 737 N N . LEU A 1 87 ? 6.344 0.049 11.517 1.00 64.81 87 LEU A N 1
ATOM 738 C CA . LEU A 1 87 ? 7.094 1.237 11.943 1.00 64.81 87 LEU A CA 1
ATOM 739 C C . LEU A 1 87 ? 6.192 2.403 12.351 1.00 64.81 87 LEU A C 1
ATOM 741 O O . LEU A 1 87 ? 6.617 3.254 13.136 1.00 64.81 87 LEU A O 1
ATOM 745 N N . GLN A 1 88 ? 4.967 2.479 11.829 1.00 56.69 88 GLN A N 1
ATOM 746 C CA . GLN A 1 88 ? 4.026 3.565 12.093 1.00 56.69 88 GLN A CA 1
ATOM 747 C C . GLN A 1 88 ? 2.793 3.015 12.820 1.00 56.69 88 GLN A C 1
ATOM 749 O O . GLN A 1 88 ? 1.686 3.024 12.285 1.00 56.69 88 GLN A O 1
ATOM 754 N N . LEU A 1 89 ? 2.979 2.627 14.090 1.00 54.72 89 LEU A N 1
ATOM 755 C CA . LEU A 1 89 ? 1.946 2.311 15.102 1.00 54.72 89 LEU A CA 1
ATOM 756 C C . LEU A 1 89 ? 0.959 3.482 15.386 1.00 54.72 89 LEU A C 1
ATOM 758 O O . LEU A 1 89 ? 0.600 3.749 16.531 1.00 54.72 89 LEU A O 1
ATOM 762 N N . GLY A 1 90 ? 0.532 4.234 14.369 1.00 57.69 90 GLY A N 1
ATOM 763 C CA . GLY A 1 90 ? -0.327 5.404 14.525 1.00 57.69 90 GLY A CA 1
ATOM 764 C C . GLY A 1 90 ? -0.798 6.097 13.243 1.00 57.69 90 GLY A C 1
ATOM 765 O O . GLY A 1 90 ? -1.746 6.869 13.332 1.00 57.69 90 GLY A O 1
ATOM 766 N N . ASN A 1 91 ? -0.230 5.829 12.057 1.00 69.38 91 ASN A N 1
ATOM 767 C CA . ASN A 1 91 ? -0.690 6.464 10.806 1.00 69.38 91 ASN A CA 1
ATOM 768 C C . ASN A 1 91 ? -1.605 5.545 9.993 1.00 69.38 91 ASN A C 1
ATOM 770 O O . ASN A 1 91 ? -1.369 5.236 8.825 1.00 69.38 91 ASN A O 1
ATOM 774 N N . ILE A 1 92 ? -2.700 5.150 10.634 1.00 74.88 92 ILE A N 1
ATOM 775 C CA . ILE A 1 92 ? -3.745 4.309 10.050 1.00 74.88 92 ILE A CA 1
ATOM 776 C C . ILE A 1 92 ? -4.322 4.915 8.764 1.00 74.88 92 ILE A C 1
ATOM 778 O O . ILE A 1 92 ? -4.554 4.198 7.794 1.00 74.88 92 ILE A O 1
ATOM 782 N N . ASP A 1 93 ? -4.482 6.240 8.712 1.00 76.69 93 ASP A N 1
ATOM 783 C CA . ASP A 1 93 ? -5.012 6.929 7.531 1.00 76.69 93 ASP A CA 1
ATOM 784 C C . ASP A 1 93 ? -4.117 6.768 6.296 1.00 76.69 93 ASP A C 1
ATOM 786 O O . ASP A 1 93 ? -4.612 6.742 5.172 1.00 76.69 93 ASP A O 1
ATOM 790 N N . ARG A 1 94 ? -2.798 6.615 6.482 1.00 76.75 94 ARG A N 1
ATOM 791 C CA . ARG A 1 94 ? -1.882 6.328 5.370 1.00 76.75 94 ARG A CA 1
ATOM 792 C C . ARG A 1 94 ? -1.999 4.884 4.915 1.00 76.75 94 ARG A C 1
ATOM 794 O O . ARG A 1 94 ? -2.095 4.649 3.717 1.00 76.75 94 ARG A O 1
ATOM 801 N N . CYS A 1 95 ? -2.069 3.942 5.854 1.00 78.12 95 CYS A N 1
ATOM 802 C CA . CYS A 1 95 ? -2.280 2.530 5.534 1.00 78.12 95 CYS A CA 1
ATOM 803 C C . CYS A 1 95 ? -3.559 2.335 4.706 1.00 78.12 95 CYS A C 1
ATOM 805 O O . CYS A 1 95 ? -3.532 1.629 3.702 1.00 78.12 95 CYS A O 1
ATOM 807 N N . ARG A 1 96 ? -4.652 3.023 5.069 1.00 83.25 96 ARG A N 1
ATOM 808 C CA . ARG A 1 96 ? -5.903 3.035 4.291 1.00 83.25 96 ARG A CA 1
ATOM 809 C C . ARG A 1 96 ? -5.684 3.505 2.858 1.00 83.25 96 ARG A C 1
ATOM 811 O O . ARG A 1 96 ? -6.018 2.775 1.934 1.00 83.25 96 ARG A O 1
ATOM 818 N N . LYS A 1 97 ? -5.042 4.664 2.674 1.00 81.81 97 LYS A N 1
ATOM 819 C CA . LYS A 1 97 ? -4.734 5.208 1.339 1.00 81.81 97 LYS A CA 1
ATOM 820 C C . LYS A 1 97 ? -3.878 4.262 0.497 1.00 81.81 97 LYS A C 1
ATOM 822 O O . LYS A 1 97 ? -4.081 4.165 -0.707 1.00 81.81 97 LYS A O 1
ATOM 827 N N . LEU A 1 98 ? -2.935 3.552 1.115 1.00 80.50 98 LEU A N 1
ATOM 828 C CA . LEU A 1 98 ? -2.111 2.566 0.413 1.00 80.50 98 LEU A CA 1
ATOM 829 C C . LEU A 1 98 ? -2.911 1.346 -0.026 1.00 80.50 98 LEU A C 1
ATOM 831 O O . LEU A 1 98 ? -2.717 0.879 -1.145 1.00 80.50 98 LEU A O 1
ATOM 835 N N . TYR A 1 99 ? -3.822 0.848 0.810 1.00 82.69 99 TYR A N 1
ATOM 836 C CA . TYR A 1 99 ? -4.727 -0.225 0.405 1.00 82.69 99 TYR A CA 1
ATOM 837 C C . TYR A 1 99 ? -5.683 0.219 -0.702 1.00 82.69 99 TYR A C 1
ATOM 839 O O . TYR A 1 99 ? -5.877 -0.530 -1.654 1.00 82.69 99 TYR A O 1
ATOM 847 N N . GLU A 1 100 ? -6.231 1.433 -0.625 1.00 84.00 100 GLU A N 1
ATOM 848 C CA . GLU A 1 100 ? -7.059 2.009 -1.691 1.00 84.00 100 GLU A CA 1
ATOM 849 C C . GLU A 1 100 ? -6.288 2.081 -3.016 1.00 84.00 100 GLU A C 1
ATOM 851 O O . GLU A 1 100 ? -6.775 1.588 -4.032 1.00 84.00 100 GLU A O 1
ATOM 856 N N . LEU A 1 101 ? -5.055 2.597 -2.993 1.00 83.69 101 LEU A N 1
ATOM 857 C CA . LEU A 1 101 ? -4.184 2.655 -4.169 1.00 83.69 101 LEU A CA 1
ATOM 858 C C . LEU A 1 101 ? -3.851 1.254 -4.703 1.00 83.69 101 LEU A C 1
ATOM 860 O O . LEU A 1 101 ? -3.882 1.014 -5.909 1.00 83.69 101 LEU A O 1
ATOM 864 N N . TYR A 1 102 ? -3.562 0.307 -3.810 1.00 83.00 102 TYR A N 1
ATOM 865 C CA . TYR A 1 102 ? -3.230 -1.061 -4.195 1.00 83.00 102 TYR A CA 1
ATOM 866 C C . TYR A 1 102 ? -4.412 -1.764 -4.879 1.00 83.00 102 TYR A C 1
ATOM 868 O O . TYR A 1 102 ? -4.224 -2.489 -5.857 1.00 83.00 102 TYR A O 1
ATOM 876 N N . LEU A 1 103 ? -5.632 -1.520 -4.399 1.00 83.25 103 LEU A N 1
ATOM 877 C CA . LEU A 1 103 ? -6.867 -2.043 -4.980 1.00 83.25 103 LEU A CA 1
ATOM 878 C C . LEU A 1 103 ? -7.278 -1.319 -6.266 1.00 83.25 103 LEU A C 1
ATOM 880 O O . LEU A 1 103 ? -7.897 -1.937 -7.127 1.00 83.25 103 LEU A O 1
ATOM 884 N N . GLU A 1 104 ? -6.911 -0.047 -6.429 1.00 81.12 104 GLU A N 1
ATOM 885 C CA . GLU A 1 104 ? -7.064 0.676 -7.695 1.00 81.12 104 GLU A CA 1
ATOM 886 C C . GLU A 1 104 ? -6.193 0.050 -8.795 1.00 81.12 104 GLU A C 1
ATOM 888 O O . GLU A 1 104 ? -6.651 -0.112 -9.926 1.00 81.12 104 GLU A O 1
ATOM 893 N N . TRP A 1 105 ? -4.961 -0.349 -8.462 1.00 77.06 105 TRP A N 1
ATOM 894 C CA . TRP A 1 105 ? -4.036 -0.971 -9.417 1.00 77.06 105 TRP A CA 1
ATOM 895 C C . TRP A 1 105 ? -4.342 -2.454 -9.649 1.00 77.06 105 TRP A C 1
ATOM 897 O O . TRP A 1 105 ? -4.229 -2.943 -10.772 1.00 77.06 105 TRP A O 1
ATOM 907 N N . PHE A 1 106 ? -4.746 -3.179 -8.601 1.00 79.31 106 PHE A N 1
ATOM 908 C CA . PHE A 1 106 ? -5.031 -4.614 -8.663 1.00 79.31 106 PHE A CA 1
ATOM 909 C C . PHE A 1 106 ? -6.371 -4.962 -7.995 1.00 79.31 106 PHE A C 1
ATOM 911 O O . PHE A 1 106 ? -6.389 -5.605 -6.939 1.00 79.31 106 PHE A O 1
ATOM 918 N N . PRO A 1 107 ? -7.508 -4.626 -8.630 1.00 79.75 107 PRO A N 1
ATOM 919 C CA . PRO A 1 107 ? -8.835 -4.891 -8.069 1.00 79.75 107 PRO A CA 1
ATOM 920 C C . PRO A 1 107 ? -9.146 -6.389 -7.933 1.00 79.75 107 PRO A C 1
ATOM 922 O O . PRO A 1 107 ? -9.989 -6.779 -7.133 1.00 79.75 107 PRO A O 1
ATOM 925 N N . GLU A 1 108 ? -8.445 -7.250 -8.670 1.00 77.25 108 GLU A N 1
ATOM 926 C CA . GLU A 1 108 ? -8.603 -8.711 -8.626 1.00 77.25 108 GLU A CA 1
ATOM 927 C C . GLU A 1 108 ? -7.872 -9.364 -7.440 1.00 77.25 108 GLU A C 1
ATOM 929 O O . GLU A 1 108 ? -8.029 -10.555 -7.157 1.00 77.25 108 GLU A O 1
ATOM 934 N N . ASN A 1 109 ? -7.028 -8.608 -6.734 1.00 80.62 109 ASN A N 1
ATOM 935 C CA . ASN A 1 109 ? -6.147 -9.171 -5.728 1.00 80.62 109 ASN A CA 1
ATOM 936 C C . ASN A 1 109 ? -6.885 -9.451 -4.412 1.00 80.62 109 ASN A C 1
ATOM 938 O O . ASN A 1 109 ? -6.959 -8.617 -3.509 1.00 80.62 109 ASN A O 1
ATOM 942 N N . CYS A 1 110 ? -7.363 -10.685 -4.271 1.00 78.94 110 CYS A N 1
ATOM 943 C CA . CYS A 1 110 ? -8.059 -11.163 -3.076 1.00 78.94 110 CYS A CA 1
ATOM 944 C C . CYS A 1 110 ? -7.234 -11.012 -1.785 1.00 78.94 110 CYS A C 1
ATOM 946 O O . CYS A 1 110 ? -7.804 -10.810 -0.712 1.00 78.94 110 CYS A O 1
ATOM 948 N N . TYR A 1 111 ? -5.901 -11.096 -1.869 1.00 81.50 111 TYR A N 1
ATOM 949 C CA . TYR A 1 111 ? -5.030 -10.920 -0.706 1.00 81.50 111 TYR A CA 1
ATOM 950 C C . TYR A 1 111 ? -5.091 -9.481 -0.180 1.00 81.50 111 TYR A C 1
ATOM 952 O O . TYR A 1 111 ? -5.207 -9.279 1.027 1.00 81.50 111 TYR A O 1
ATOM 960 N N . ALA A 1 112 ? -5.072 -8.494 -1.080 1.00 81.88 112 ALA A N 1
ATOM 961 C CA . ALA A 1 112 ? -5.163 -7.080 -0.726 1.00 81.88 112 ALA A CA 1
ATOM 962 C C . ALA A 1 112 ? -6.506 -6.751 -0.055 1.00 81.88 112 ALA A C 1
ATOM 964 O O . ALA A 1 112 ? -6.518 -6.149 1.017 1.00 81.88 112 ALA A O 1
ATOM 965 N N . TRP A 1 113 ? -7.621 -7.233 -0.619 1.00 85.94 113 TRP A N 1
ATOM 966 C CA . TRP A 1 113 ? -8.958 -7.079 -0.031 1.00 85.94 113 TRP A CA 1
ATOM 967 C C . TRP A 1 113 ? -9.054 -7.686 1.371 1.00 85.94 113 TRP A C 1
ATOM 969 O O . TRP A 1 113 ? -9.564 -7.052 2.295 1.00 85.94 113 TRP A O 1
ATOM 979 N N . ASN A 1 114 ? -8.539 -8.908 1.543 1.00 85.00 114 ASN A N 1
ATOM 980 C CA . ASN A 1 114 ? -8.557 -9.598 2.830 1.00 85.00 114 ASN A CA 1
ATOM 981 C C . ASN A 1 114 ? -7.750 -8.831 3.886 1.00 85.00 114 ASN A C 1
ATOM 983 O O . ASN A 1 114 ? -8.253 -8.579 4.979 1.00 85.00 114 ASN A O 1
ATOM 987 N N . LYS A 1 115 ? -6.533 -8.403 3.533 1.00 84.44 115 LYS A N 1
ATOM 988 C CA . LYS A 1 115 ? -5.649 -7.663 4.436 1.00 84.44 115 LYS A CA 1
ATOM 989 C C . LYS A 1 115 ? -6.185 -6.281 4.792 1.00 84.44 115 LYS A C 1
ATOM 991 O O . LYS A 1 115 ? -6.086 -5.880 5.950 1.00 84.44 115 LYS A O 1
ATOM 996 N N . TYR A 1 116 ? -6.826 -5.594 3.848 1.00 83.94 116 TYR A N 1
ATOM 997 C CA . TYR A 1 116 ? -7.458 -4.311 4.130 1.00 83.94 116 TYR A CA 1
ATOM 998 C C . TYR A 1 116 ? -8.628 -4.460 5.115 1.00 83.94 116 TYR A C 1
ATOM 1000 O O . TYR A 1 116 ? -8.712 -3.746 6.114 1.00 83.94 116 TYR A O 1
ATOM 1008 N N . ALA A 1 117 ? -9.491 -5.456 4.904 1.00 85.94 117 ALA A N 1
ATOM 1009 C CA . ALA A 1 117 ? -10.578 -5.736 5.835 1.00 85.94 117 ALA A CA 1
ATOM 1010 C C . ALA A 1 117 ? -10.075 -6.220 7.210 1.00 85.94 117 ALA A C 1
ATOM 1012 O O . ALA A 1 117 ? -10.687 -5.911 8.232 1.00 85.94 117 ALA A O 1
ATOM 1013 N N . GLU A 1 118 ? -8.966 -6.967 7.265 1.00 85.31 118 GLU A N 1
ATOM 1014 C CA . GLU A 1 118 ? -8.313 -7.368 8.518 1.00 85.31 118 GLU A CA 1
ATOM 1015 C C . GLU A 1 118 ? -7.818 -6.149 9.313 1.00 85.31 118 GLU A C 1
ATOM 1017 O O . GLU A 1 118 ? -8.053 -6.083 10.523 1.00 85.31 118 GLU A O 1
ATOM 1022 N N . LEU A 1 119 ? -7.228 -5.155 8.637 1.00 83.69 119 LEU A N 1
ATOM 1023 C CA . LEU A 1 119 ? -6.828 -3.886 9.250 1.00 83.69 119 LEU A CA 1
ATOM 1024 C C . LEU A 1 119 ? -8.034 -3.148 9.855 1.00 83.69 119 LEU A C 1
ATOM 1026 O O . LEU A 1 119 ? -7.997 -2.781 11.027 1.00 83.69 119 LEU A O 1
ATOM 1030 N N . GLU A 1 120 ? -9.125 -2.973 9.104 1.00 84.12 120 GLU A N 1
ATOM 1031 C CA . GLU A 1 120 ? -10.322 -2.283 9.620 1.00 84.12 120 GLU A CA 1
ATOM 1032 C C . GLU A 1 120 ? -10.982 -3.045 10.776 1.00 84.12 120 GLU A C 1
ATOM 1034 O O . GLU A 1 120 ? -11.461 -2.447 11.741 1.00 84.12 120 GLU A O 1
ATOM 1039 N N . ARG A 1 121 ? -10.936 -4.383 10.751 1.00 82.31 121 ARG A N 1
ATOM 1040 C CA . ARG A 1 121 ? -11.372 -5.204 11.888 1.00 82.31 121 ARG A CA 1
ATOM 1041 C C . ARG A 1 121 ? -10.506 -4.990 13.126 1.00 82.31 121 ARG A C 1
ATOM 1043 O O . ARG A 1 121 ? -11.058 -4.955 14.225 1.00 82.31 121 ARG A O 1
ATOM 1050 N N . TYR A 1 122 ? -9.189 -4.848 12.971 1.00 82.25 122 TYR A N 1
ATOM 1051 C CA . TYR A 1 122 ? -8.281 -4.540 14.081 1.00 82.25 122 TYR A CA 1
ATOM 1052 C C . TYR A 1 122 ? -8.582 -3.167 14.704 1.00 82.25 122 TYR A C 1
ATOM 1054 O O . TYR A 1 122 ? -8.472 -2.995 15.915 1.00 82.25 122 TYR A O 1
ATOM 1062 N N . LEU A 1 123 ? -9.052 -2.219 13.893 1.00 83.12 123 LEU A N 1
ATOM 1063 C CA . LEU A 1 123 ? -9.480 -0.882 14.319 1.00 83.12 123 LEU A CA 1
ATOM 1064 C C . LEU A 1 123 ? -10.909 -0.841 14.881 1.00 83.12 123 LEU A C 1
ATOM 1066 O O . LEU A 1 123 ? -11.389 0.227 15.248 1.00 83.12 123 LEU A O 1
ATOM 1070 N N . ALA A 1 124 ? -11.579 -1.996 14.964 1.00 82.88 124 ALA A N 1
ATOM 1071 C CA . ALA A 1 124 ? -12.983 -2.151 15.346 1.00 82.88 124 ALA A CA 1
ATOM 1072 C C . ALA A 1 124 ? -13.999 -1.451 14.412 1.00 82.88 124 ALA A C 1
ATOM 1074 O O . ALA A 1 124 ? -15.185 -1.374 14.736 1.00 82.88 124 ALA A O 1
ATOM 1075 N N . GLU A 1 125 ? -13.577 -1.043 13.214 1.00 83.69 125 GLU A N 1
ATOM 1076 C CA . GLU A 1 125 ? -14.409 -0.427 12.173 1.00 83.69 125 GLU A CA 1
ATOM 1077 C C . GLU A 1 125 ? -15.117 -1.501 11.328 1.00 83.69 125 GLU A C 1
ATOM 1079 O O . GLU A 1 125 ? -14.873 -1.713 10.138 1.00 83.69 125 GLU A O 1
ATOM 1084 N N . THR A 1 126 ? -16.003 -2.251 11.982 1.00 82.50 126 THR A N 1
ATOM 1085 C CA . THR A 1 126 ? -16.649 -3.443 11.400 1.00 82.50 126 THR A CA 1
ATOM 1086 C C . THR A 1 126 ? -17.544 -3.155 10.187 1.00 82.50 126 THR A C 1
ATOM 1088 O O . THR A 1 126 ? -17.607 -3.978 9.272 1.00 82.50 126 THR A O 1
ATOM 1091 N N . GLU A 1 127 ? -18.191 -1.990 10.137 1.00 83.00 127 GLU A N 1
ATOM 1092 C CA . GLU A 1 127 ? -19.036 -1.571 9.006 1.00 83.00 127 GLU A CA 1
ATOM 1093 C C . GLU A 1 127 ? -18.203 -1.235 7.757 1.00 83.00 127 GLU A C 1
ATOM 1095 O O . GLU A 1 127 ? -18.584 -1.560 6.629 1.00 83.00 127 GLU A O 1
ATOM 1100 N N . LEU A 1 128 ? -17.015 -0.652 7.945 1.00 83.25 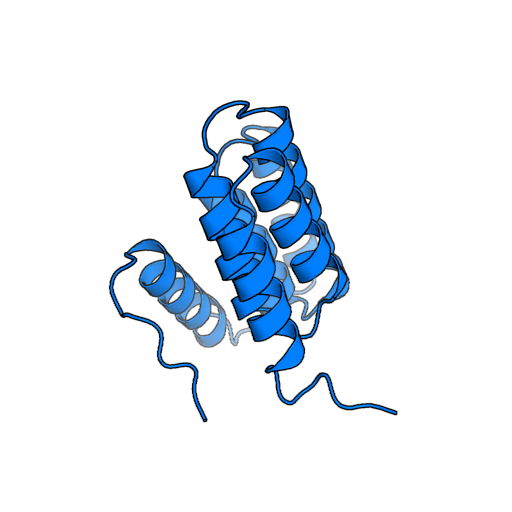128 LEU A N 1
ATOM 1101 C CA . LEU A 1 128 ? -16.061 -0.406 6.861 1.00 83.25 128 LEU A CA 1
ATOM 1102 C C . LEU A 1 128 ? -15.515 -1.723 6.310 1.00 83.25 128 LEU A C 1
ATOM 1104 O O . LEU A 1 128 ? -15.556 -1.936 5.101 1.00 83.25 128 LEU A O 1
ATOM 1108 N N . ALA A 1 129 ? -15.109 -2.652 7.181 1.00 82.88 129 ALA A N 1
ATOM 1109 C CA . ALA A 1 129 ? -14.693 -3.992 6.760 1.00 82.88 129 ALA A CA 1
ATOM 1110 C C . ALA A 1 129 ? -15.778 -4.707 5.932 1.00 82.88 129 ALA A C 1
ATOM 1112 O O . ALA A 1 129 ? -15.472 -5.363 4.936 1.00 82.88 129 ALA A O 1
ATOM 1113 N N . ARG A 1 130 ? -17.054 -4.550 6.306 1.00 83.88 130 ARG A N 1
ATOM 1114 C CA . ARG A 1 130 ? -18.184 -5.087 5.539 1.00 83.88 130 ARG A CA 1
ATOM 1115 C C . ARG A 1 130 ? -18.290 -4.442 4.160 1.00 83.88 130 ARG A C 1
ATOM 1117 O O . ARG A 1 130 ? -18.382 -5.156 3.168 1.00 83.88 130 ARG A O 1
ATOM 1124 N N . THR A 1 131 ? -18.213 -3.115 4.107 1.00 87.12 131 THR A N 1
ATOM 1125 C CA . THR A 1 131 ? -18.267 -2.344 2.858 1.00 87.12 131 THR A CA 1
ATOM 1126 C C . THR A 1 131 ? -17.130 -2.741 1.912 1.00 87.12 131 THR A C 1
ATOM 1128 O O . THR A 1 131 ? -17.355 -2.903 0.717 1.00 87.12 131 THR A O 1
ATOM 1131 N N . ILE A 1 132 ? -15.922 -2.969 2.440 1.00 85.12 132 ILE A N 1
ATOM 1132 C CA . ILE A 1 132 ? -14.754 -3.440 1.680 1.00 85.12 132 ILE A CA 1
ATOM 1133 C C . ILE A 1 132 ? -15.028 -4.815 1.055 1.00 85.12 132 ILE A C 1
ATOM 1135 O O . ILE A 1 132 ? -14.765 -5.012 -0.129 1.00 85.12 132 ILE A O 1
ATOM 1139 N N . PHE A 1 133 ? -15.599 -5.762 1.805 1.00 82.00 133 PHE A N 1
ATOM 1140 C CA . PHE A 1 133 ? -15.963 -7.068 1.245 1.00 82.00 133 PHE A CA 1
ATOM 1141 C C . PHE A 1 133 ? -17.114 -6.987 0.239 1.00 82.00 133 PHE A C 1
ATOM 1143 O O . PHE A 1 133 ? -17.083 -7.679 -0.775 1.00 82.00 133 PHE A O 1
ATOM 1150 N N . GLU A 1 134 ? -18.113 -6.140 0.482 1.00 83.44 134 GLU A N 1
ATOM 1151 C CA . GLU A 1 134 ? -19.204 -5.901 -0.468 1.00 83.44 134 GLU A CA 1
ATOM 1152 C C . GLU A 1 134 ? -18.672 -5.301 -1.779 1.00 83.44 134 GLU A C 1
ATOM 1154 O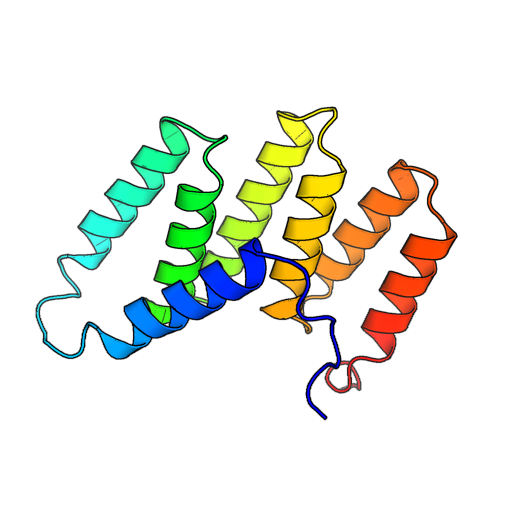 O . GLU A 1 134 ? -19.055 -5.749 -2.860 1.00 83.44 134 GLU A O 1
ATOM 1159 N N . LEU A 1 135 ? -17.719 -4.366 -1.695 1.00 83.69 135 LEU A N 1
ATOM 1160 C CA . LEU A 1 135 ? -16.998 -3.819 -2.844 1.00 83.69 135 LEU A CA 1
ATOM 1161 C C . LEU A 1 135 ? -16.215 -4.898 -3.589 1.00 83.69 135 LEU A C 1
ATOM 1163 O O . LEU A 1 135 ? -16.321 -4.962 -4.812 1.00 83.69 135 LEU A O 1
ATOM 1167 N N . ALA A 1 136 ? -15.486 -5.755 -2.871 1.00 78.69 136 ALA A N 1
ATOM 1168 C CA . ALA A 1 136 ? -14.729 -6.856 -3.460 1.00 78.69 136 ALA A CA 1
ATOM 1169 C C . ALA A 1 136 ? -15.637 -7.816 -4.247 1.00 78.69 136 ALA A C 1
ATOM 1171 O O . ALA A 1 136 ? -15.318 -8.178 -5.374 1.00 78.69 136 ALA A O 1
ATOM 1172 N N . ILE A 1 137 ? -16.795 -8.178 -3.684 1.00 78.31 137 ILE A N 1
ATOM 1173 C CA . ILE A 1 137 ? -17.786 -9.054 -4.333 1.00 78.31 137 ILE A CA 1
ATOM 1174 C C . ILE A 1 137 ? -18.445 -8.357 -5.531 1.00 78.31 137 ILE A C 1
ATOM 1176 O O . ILE A 1 137 ? -18.781 -9.004 -6.516 1.00 78.31 137 ILE A O 1
ATOM 1180 N N . SER A 1 138 ? -18.630 -7.037 -5.463 1.00 78.06 138 SER A N 1
ATOM 1181 C CA . SER A 1 138 ? -19.211 -6.255 -6.559 1.00 78.06 138 SER A CA 1
ATOM 1182 C C . SER A 1 138 ? -18.271 -6.059 -7.752 1.00 78.06 138 SER A C 1
ATOM 1184 O O . SER A 1 138 ? -18.727 -5.600 -8.804 1.00 78.06 138 SER A O 1
ATOM 1186 N N . GLN A 1 139 ? -16.973 -6.367 -7.608 1.00 68.25 139 GLN A N 1
ATOM 1187 C CA . GLN A 1 139 ? -16.035 -6.255 -8.718 1.00 68.25 139 GLN A CA 1
ATOM 1188 C C . GLN A 1 139 ? -16.406 -7.275 -9.807 1.00 68.25 139 GLN A C 1
ATOM 1190 O O . GLN A 1 139 ? -16.435 -8.476 -9.539 1.00 68.25 139 GLN A O 1
ATOM 1195 N N . PRO A 1 140 ? -16.655 -6.827 -11.053 1.00 63.34 140 PRO A N 1
ATOM 1196 C CA . PRO A 1 140 ? -17.154 -7.682 -12.133 1.00 63.34 140 PRO A CA 1
ATOM 1197 C C . PRO A 1 140 ? -16.150 -8.743 -12.614 1.00 63.34 140 PRO A C 1
ATOM 1199 O O . PRO A 1 140 ? -16.491 -9.561 -13.461 1.00 63.34 140 PRO A O 1
ATOM 1202 N N . THR A 1 141 ? -14.917 -8.730 -12.108 1.00 54.78 141 THR A N 1
ATOM 1203 C CA . THR A 1 141 ? -13.873 -9.722 -12.397 1.00 54.78 141 THR A CA 1
ATOM 1204 C C . THR A 1 141 ? -13.834 -10.869 -11.381 1.00 54.78 141 THR A C 1
ATOM 1206 O O . THR A 1 141 ? -13.046 -11.796 -11.555 1.00 54.78 141 THR A O 1
ATOM 1209 N N . LEU A 1 142 ? -14.689 -10.844 -10.347 1.00 52.09 142 LEU A N 1
ATOM 1210 C CA . LEU A 1 142 ? -14.786 -11.900 -9.332 1.00 52.09 142 LEU A CA 1
ATOM 1211 C C . LEU A 1 142 ? -15.940 -12.897 -9.573 1.00 52.09 142 LEU A C 1
ATOM 1213 O O . LEU A 1 142 ? -16.296 -13.647 -8.669 1.00 52.09 142 LEU A O 1
ATOM 1217 N N . ASP A 1 143 ? -16.506 -12.941 -10.780 1.00 44.25 143 ASP A N 1
ATOM 1218 C CA . ASP A 1 143 ? -17.307 -14.080 -11.246 1.00 44.25 143 ASP A CA 1
ATOM 1219 C C . ASP A 1 143 ? -16.375 -14.969 -12.096 1.00 44.25 143 ASP A C 1
ATOM 1221 O O . ASP A 1 143 ? -16.038 -14.616 -13.221 1.00 44.25 143 ASP A O 1
ATOM 1225 N N . MET A 1 144 ? -15.706 -15.961 -11.491 1.00 43.84 144 MET A N 1
ATOM 1226 C CA . MET A 1 144 ? -16.116 -17.381 -11.458 1.00 43.84 144 MET A CA 1
ATOM 1227 C C . MET A 1 144 ? -16.009 -18.113 -12.823 1.00 43.84 144 MET A C 1
ATOM 1229 O O . MET A 1 144 ? -16.354 -17.554 -13.856 1.00 43.84 144 MET A O 1
ATOM 1233 N N . PRO A 1 145 ? -15.760 -19.436 -12.778 1.00 48.22 145 PRO A N 1
ATOM 1234 C CA . PRO A 1 145 ? -14.558 -20.190 -13.191 1.00 48.22 145 PRO A CA 1
ATOM 1235 C C . PRO A 1 145 ? -14.170 -20.193 -14.683 1.00 48.22 145 PRO A C 1
ATOM 1237 O O . PRO A 1 145 ? -15.048 -20.008 -15.552 1.00 48.22 145 PRO A O 1
#

Organism: Brassica napus (NCBI:txid3708)

pLDDT: mean 71.68, std 14.66, range [30.27, 87.12]

Radius of gyration: 16.43 Å; chains: 1; bounding box: 41×36×42 Å

Foldseek 3Di:
DPDPDDPPDPVVVVLVVVLVCVQPVDPDDPPPVVVVVVLVVLVVVCVVPVPPPVSLSVNLSCCCRPVVPPVVSVVSLVVSLVCCVVVPVDPLVVSLVSLVVVCVVPVPDPVSLVVNLVSCVVVVVNVVSVVSVVSSVPPPVPDDD

Secondary structure (DSSP, 8-state):
------TT-HHHHHHHHHHHHHHHS--SS-HHHHHHHHHHHHHHHHHH-TT-HHHHHHHHHHIIIII--HHHHHHHHHHHHHHHHHH-TT-HHHHHHHHHHHHHH-TT-HHHHHHHHHHHHHTT-HHHHHHHHHHHHHSTT----

InterPro domains:
  IPR003107 HAT (Half-A-TPR) repeat [SM00386] (33-65)
  IPR003107 HAT (Half-A-TPR) repeat [SM00386] (90-122)
  IPR011990 Tetratricopeptide-like helical domain superfamily [G3DSA:1.25.40.10] (16-144)
  IPR011990 Tetratricopeptide-like helical domain superfamily [SSF48452] (16-140)
  IPR045075 Pre-mRNA-splicing factor Syf1-like [PTHR11246] (74-145)

Sequence (145 aa):
MLVGFRTSDILVLDVWQQRWMIGYGDKEGIEDAIAGNRRFQYEDEVRKNPLNYDSWINYALYEEIKTEDVERTRDIFKNYIEIEIELQLGNIDRCRKLYELYLEWFPENCYAWNKYAELERYLAETELARTIFELAISQPTLDMP